Protein AF-A0A5K0YRW2-F1 (afdb_monomer_lite)

pLDDT: mean 88.18, std 15.2, range [51.81, 98.44]

Radius of gyration: 12.54 Å; chains: 1; bounding box: 24×25×29 Å

Organism: NCBI:txid210225

InterPro domains:
  IPR000719 Protein kinase domain [PS50011] (7-51)
  IPR001245 Serine-threonine/tyrosine-protein kinase, catalytic domain [PF07714] (9-40)
  IPR011009 Protein kinase-like domain superfamily [SSF56112] (5-42)
  IPR017441 Protein kinase, ATP binding site [PS00107] (13-38)

Structure (mmCIF, N/CA/C/O backbone):
data_AF-A0A5K0YRW2-F1
#
_entry.id   AF-A0A5K0YRW2-F1
#
loop_
_atom_site.group_PDB
_atom_site.id
_atom_site.type_symbol
_atom_site.label_atom_id
_atom_site.label_alt_id
_atom_site.label_comp_id
_atom_site.label_asym_id
_atom_site.label_entity_id
_atom_site.label_seq_id
_atom_site.pdbx_PDB_ins_code
_atom_site.Cartn_x
_atom_site.Cartn_y
_atom_site.Cartn_z
_atom_site.occupancy
_atom_site.B_iso_or_equiv
_atom_site.auth_seq_id
_atom_site.auth_comp_id
_atom_site.auth_asym_id
_atom_site.auth_atom_id
_atom_site.pdbx_PDB_model_num
ATOM 1 N N . ILE A 1 1 ? -6.975 12.325 -2.417 1.00 86.81 1 ILE A N 1
ATOM 2 C CA . ILE A 1 1 ? -5.564 11.865 -2.381 1.00 86.81 1 ILE A CA 1
ATOM 3 C C . ILE A 1 1 ? -5.423 10.996 -1.143 1.00 86.81 1 ILE A C 1
ATOM 5 O O . ILE A 1 1 ? -5.795 11.471 -0.080 1.00 86.81 1 ILE A O 1
ATOM 9 N N . ILE A 1 2 ? -4.974 9.750 -1.287 1.00 93.06 2 ILE A N 1
ATOM 10 C CA . ILE A 1 2 ? -4.671 8.863 -0.153 1.00 93.06 2 ILE A CA 1
ATOM 11 C C . ILE A 1 2 ? -3.209 9.107 0.215 1.00 93.06 2 ILE A C 1
ATOM 13 O O . ILE A 1 2 ? -2.354 9.057 -0.671 1.00 93.06 2 ILE A O 1
ATOM 17 N N . ARG A 1 3 ? -2.914 9.420 1.478 1.00 95.12 3 ARG A N 1
ATOM 18 C CA . ARG A 1 3 ? -1.535 9.608 1.944 1.00 95.12 3 ARG A CA 1
ATOM 19 C C . ARG A 1 3 ? -1.039 8.321 2.590 1.00 95.12 3 ARG A C 1
ATOM 21 O O . ARG A 1 3 ? -1.816 7.588 3.187 1.00 95.12 3 ARG A O 1
ATOM 28 N N . ASN A 1 4 ? 0.270 8.070 2.532 1.00 92.94 4 ASN A N 1
ATOM 29 C CA . ASN A 1 4 ? 0.862 6.909 3.212 1.00 92.94 4 ASN A CA 1
ATOM 30 C C . ASN A 1 4 ? 0.590 6.919 4.727 1.00 92.94 4 ASN A C 1
ATOM 32 O O . ASN A 1 4 ? 0.451 5.857 5.314 1.00 92.94 4 ASN A O 1
ATOM 36 N N . ALA A 1 5 ? 0.486 8.104 5.339 1.00 95.25 5 ALA A N 1
ATOM 37 C CA . ALA A 1 5 ? 0.159 8.252 6.758 1.00 95.25 5 ALA A CA 1
ATO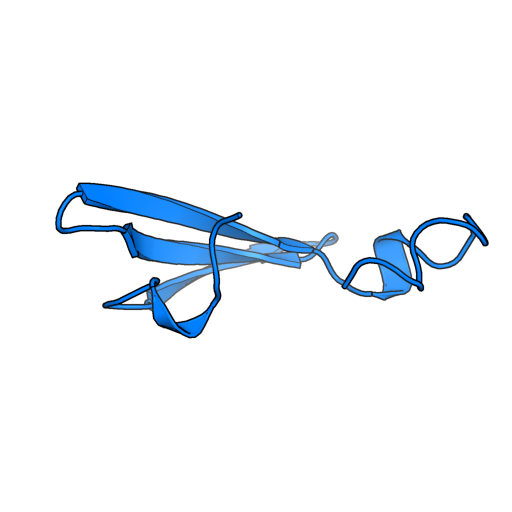M 38 C C . ALA A 1 5 ? -1.286 7.843 7.107 1.00 95.25 5 ALA A C 1
ATOM 40 O O . ALA A 1 5 ? -1.571 7.624 8.277 1.00 95.25 5 ALA A O 1
ATOM 41 N N . ASP A 1 6 ? -2.177 7.730 6.114 1.00 96.06 6 ASP A N 1
ATOM 42 C CA . ASP A 1 6 ? -3.565 7.288 6.308 1.00 96.06 6 ASP A CA 1
ATOM 43 C C . ASP A 1 6 ? -3.701 5.751 6.247 1.00 96.06 6 ASP A C 1
ATOM 45 O O . ASP A 1 6 ? -4.814 5.229 6.346 1.00 96.06 6 ASP A O 1
ATOM 49 N N . LEU A 1 7 ? -2.601 5.031 5.982 1.00 96.88 7 LEU A N 1
ATOM 50 C CA . LEU A 1 7 ? -2.566 3.573 5.889 1.00 96.88 7 LEU A CA 1
ATOM 51 C C . LEU A 1 7 ? -2.029 2.983 7.193 1.00 96.88 7 LEU A C 1
ATOM 53 O O . LEU A 1 7 ? -0.945 3.333 7.656 1.00 96.88 7 LEU A O 1
ATOM 57 N N . GLU A 1 8 ? -2.778 2.041 7.743 1.00 95.81 8 GLU A N 1
ATOM 58 C CA . GLU A 1 8 ? -2.522 1.407 9.032 1.00 95.81 8 GLU A CA 1
ATOM 59 C C . GLU A 1 8 ? -2.251 -0.094 8.847 1.00 95.81 8 GLU A C 1
ATOM 61 O O . GLU A 1 8 ? -2.531 -0.665 7.790 1.00 95.81 8 GLU A O 1
ATOM 66 N N . GLU A 1 9 ? -1.720 -0.746 9.885 1.00 90.00 9 GLU A N 1
ATOM 67 C CA . GLU A 1 9 ? -1.586 -2.213 9.966 1.00 90.00 9 GLU A CA 1
ATOM 68 C C . GLU A 1 9 ? -0.862 -2.869 8.766 1.00 90.00 9 GLU A C 1
ATOM 70 O O . GLU A 1 9 ? -1.216 -3.962 8.329 1.00 90.00 9 GLU A O 1
ATOM 75 N N . LEU A 1 10 ? 0.171 -2.214 8.221 1.00 94.31 10 LEU A N 1
ATOM 76 C CA . LEU A 1 10 ? 0.882 -2.706 7.037 1.00 94.31 10 LEU A CA 1
ATOM 77 C C . LEU A 1 10 ? 1.618 -4.026 7.308 1.00 94.31 10 LEU A C 1
ATOM 79 O O . LEU A 1 10 ? 2.687 -4.049 7.919 1.00 94.31 10 LEU A O 1
ATOM 83 N N . ARG A 1 11 ? 1.084 -5.121 6.765 1.00 98.00 11 ARG A N 1
ATOM 84 C CA . ARG A 1 11 ? 1.698 -6.451 6.779 1.00 98.00 11 ARG A CA 1
ATOM 85 C C . ARG A 1 11 ? 1.955 -6.918 5.358 1.00 98.00 11 ARG A C 1
ATOM 87 O O . ARG A 1 11 ? 1.030 -7.009 4.557 1.00 98.00 11 ARG A O 1
ATOM 94 N N . GLU A 1 12 ? 3.199 -7.253 5.038 1.00 98.00 12 GLU A N 1
ATOM 95 C CA . GLU A 1 12 ? 3.519 -7.829 3.732 1.00 98.00 12 GLU A CA 1
ATOM 96 C C . GLU A 1 12 ? 2.783 -9.162 3.529 1.00 98.00 12 GLU A C 1
ATOM 98 O O . GLU A 1 12 ? 2.809 -10.039 4.389 1.00 98.00 12 GLU A O 1
ATOM 103 N N . LEU A 1 13 ? 2.123 -9.298 2.378 1.00 98.38 13 LEU A N 1
ATOM 104 C CA . LEU A 1 13 ? 1.512 -10.545 1.919 1.00 98.38 13 LEU A CA 1
ATOM 105 C C . LEU A 1 13 ? 2.405 -11.281 0.920 1.00 98.38 13 LEU A C 1
ATOM 107 O O . LEU A 1 13 ? 2.344 -12.503 0.824 1.00 98.38 13 LEU A O 1
ATOM 111 N N . GLY A 1 14 ? 3.217 -10.547 0.159 1.00 98.00 14 GLY A N 1
ATOM 112 C CA . GLY A 1 14 ? 4.184 -11.145 -0.748 1.00 98.00 14 GLY A CA 1
ATOM 113 C C . GLY A 1 14 ? 4.778 -10.170 -1.753 1.00 98.00 14 GLY A C 1
ATOM 114 O O . GLY A 1 14 ? 4.203 -9.130 -2.095 1.00 98.00 14 GLY A O 1
ATOM 115 N N . SER A 1 15 ? 5.935 -10.558 -2.274 1.00 97.88 15 SER A N 1
ATOM 116 C CA . SER A 1 15 ? 6.727 -9.784 -3.221 1.00 97.88 15 SER A CA 1
ATOM 117 C C . SER A 1 15 ? 6.803 -10.490 -4.574 1.00 97.88 15 SER A C 1
ATOM 119 O O . SER A 1 15 ? 7.033 -11.692 -4.653 1.00 97.88 15 SER A O 1
ATOM 121 N N . GLY A 1 16 ? 6.610 -9.732 -5.655 1.00 96.06 16 GLY A N 1
ATOM 122 C CA . GLY A 1 16 ? 6.740 -10.221 -7.029 1.00 96.06 16 GLY A CA 1
ATOM 123 C C . GLY A 1 16 ? 7.638 -9.323 -7.876 1.00 96.06 16 GLY A C 1
ATOM 124 O O . GLY A 1 16 ? 8.206 -8.336 -7.394 1.00 96.06 16 GLY A O 1
ATOM 125 N N . THR A 1 17 ? 7.734 -9.627 -9.171 1.00 96.19 17 THR A N 1
ATOM 126 C CA . THR A 1 17 ? 8.602 -8.915 -10.127 1.00 96.19 17 THR A CA 1
ATOM 127 C C . THR A 1 17 ? 8.418 -7.397 -10.059 1.00 96.19 17 THR A C 1
ATOM 129 O O . THR A 1 17 ? 9.395 -6.666 -9.897 1.00 96.19 17 THR A O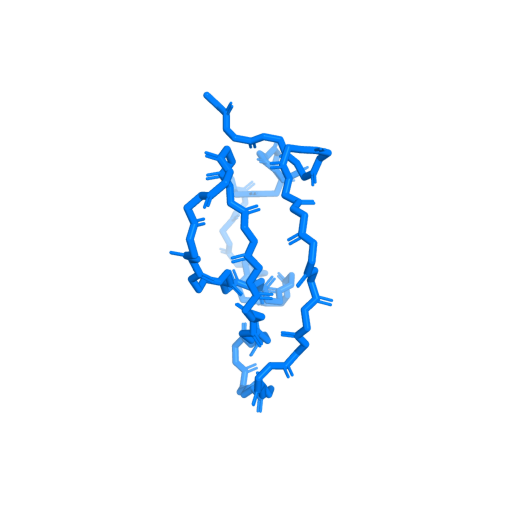 1
ATOM 132 N N . PHE A 1 18 ? 7.166 -6.934 -10.049 1.00 95.12 18 PHE A N 1
ATOM 133 C CA . PHE A 1 18 ? 6.805 -5.515 -10.150 1.00 95.12 18 PHE A CA 1
ATOM 134 C C . PHE A 1 18 ? 6.603 -4.796 -8.805 1.00 95.12 18 PHE A C 1
ATOM 136 O O . PHE A 1 18 ? 6.304 -3.605 -8.780 1.00 95.12 18 PHE A O 1
ATOM 143 N N . GLY A 1 19 ? 6.763 -5.495 -7.677 1.00 96.88 19 GLY A N 1
ATOM 144 C CA . GLY A 1 19 ? 6.617 -4.905 -6.344 1.00 96.88 19 GLY A CA 1
ATOM 145 C C . GLY A 1 19 ? 5.874 -5.777 -5.346 1.00 96.88 19 GLY A C 1
ATOM 146 O O . GLY A 1 19 ? 5.575 -6.946 -5.613 1.00 96.88 19 GLY A O 1
ATOM 147 N N . THR A 1 20 ? 5.548 -5.183 -4.206 1.00 98.00 20 THR A N 1
ATOM 148 C CA . THR A 1 20 ? 5.120 -5.892 -2.994 1.00 98.00 20 THR A CA 1
ATOM 149 C C . THR A 1 20 ? 3.667 -5.577 -2.673 1.00 98.00 20 THR A C 1
ATOM 151 O O . THR A 1 20 ? 3.223 -4.439 -2.839 1.00 98.00 20 THR A O 1
ATOM 154 N N . VAL A 1 21 ? 2.907 -6.598 -2.279 1.00 98.31 21 VAL A N 1
ATOM 155 C CA . VAL A 1 21 ? 1.533 -6.458 -1.788 1.00 98.31 21 VAL A CA 1
ATOM 156 C C . VAL A 1 21 ? 1.560 -6.489 -0.271 1.00 98.31 21 VAL A C 1
ATOM 158 O O . VAL A 1 21 ? 2.164 -7.384 0.316 1.00 98.31 21 VAL A O 1
ATOM 161 N N . TYR A 1 22 ? 0.861 -5.547 0.342 1.00 98.38 22 TYR A N 1
ATOM 162 C CA . TYR A 1 22 ? 0.614 -5.501 1.773 1.00 98.38 22 TYR A CA 1
ATOM 163 C C . TYR A 1 22 ? -0.882 -5.640 2.027 1.00 98.38 22 TYR A C 1
ATOM 165 O O . TYR A 1 22 ? -1.697 -5.129 1.262 1.00 98.38 22 TYR A O 1
ATOM 173 N N . HIS A 1 23 ? -1.238 -6.316 3.105 1.00 98.44 23 HIS A N 1
ATOM 174 C CA . HIS A 1 23 ? -2.499 -6.098 3.792 1.00 98.44 23 HIS A CA 1
ATOM 175 C C . HIS A 1 23 ? -2.329 -4.860 4.670 1.00 98.44 23 HIS A C 1
ATOM 177 O O . HIS A 1 23 ? -1.239 -4.609 5.183 1.00 98.44 23 HIS A O 1
ATOM 183 N N . GLY A 1 24 ? -3.384 -4.076 4.803 1.00 97.94 24 GLY A N 1
ATOM 184 C CA . GLY A 1 24 ? -3.448 -2.984 5.758 1.00 97.94 24 GLY A CA 1
ATOM 185 C C . GLY A 1 24 ? -4.876 -2.500 5.900 1.00 97.94 24 GLY A C 1
ATOM 186 O O . GLY A 1 24 ? -5.801 -3.086 5.329 1.00 97.94 24 GLY A O 1
ATOM 187 N N . LYS A 1 25 ? -5.045 -1.397 6.620 1.00 98.25 25 LYS A N 1
ATOM 188 C CA . LYS A 1 25 ? -6.329 -0.717 6.747 1.00 98.25 25 LYS A CA 1
ATOM 189 C C . LYS A 1 25 ? -6.255 0.705 6.239 1.00 98.25 25 LYS A C 1
ATOM 191 O O . LYS A 1 25 ? -5.265 1.405 6.432 1.00 98.25 25 LYS A O 1
ATOM 196 N N . TRP A 1 26 ? -7.335 1.136 5.608 1.00 97.75 26 TRP A N 1
ATOM 197 C CA . TRP A 1 26 ? -7.568 2.532 5.277 1.00 97.75 26 TRP A CA 1
ATOM 198 C C . TRP A 1 26 ? -8.904 2.940 5.883 1.00 97.75 26 TRP A C 1
ATOM 200 O O . TRP A 1 26 ? -9.943 2.381 5.529 1.00 97.75 26 TRP A O 1
ATOM 210 N N . ARG A 1 27 ? -8.875 3.881 6.835 1.00 96.56 27 ARG A N 1
ATOM 211 C CA . ARG A 1 27 ? -10.067 4.317 7.590 1.00 96.56 27 ARG A CA 1
ATOM 212 C C . ARG A 1 27 ? -10.842 3.134 8.194 1.00 96.56 27 ARG A C 1
ATOM 214 O O . ARG A 1 2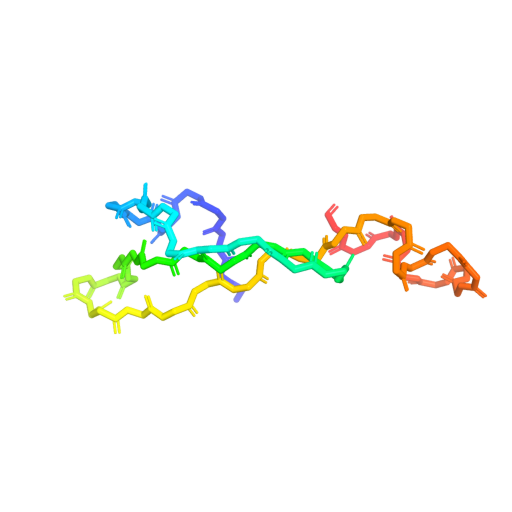7 ? -12.058 3.036 8.047 1.00 96.56 27 ARG A O 1
ATOM 221 N N . GLY A 1 28 ? -10.116 2.201 8.811 1.00 96.56 28 GLY A N 1
ATOM 222 C CA . GLY A 1 28 ? -10.675 0.995 9.431 1.00 96.56 28 GLY A CA 1
ATOM 223 C C . GLY A 1 28 ? -11.143 -0.099 8.462 1.00 96.56 28 GLY A C 1
ATOM 224 O O . GLY A 1 28 ? -11.546 -1.162 8.921 1.00 96.56 28 GLY A O 1
ATOM 225 N N . THR A 1 29 ? -11.075 0.121 7.145 1.00 97.75 29 THR A N 1
ATOM 226 C CA . THR A 1 29 ? -11.446 -0.881 6.133 1.00 97.75 29 THR A CA 1
ATOM 227 C C . THR A 1 29 ? -10.222 -1.671 5.692 1.00 97.75 29 THR A C 1
ATOM 229 O O . THR A 1 29 ? -9.216 -1.067 5.318 1.00 97.75 29 THR A O 1
ATOM 232 N N . ASP A 1 30 ? -10.314 -3.001 5.692 1.00 98.31 30 ASP A N 1
ATOM 233 C CA . ASP A 1 30 ? -9.262 -3.878 5.176 1.00 98.31 30 ASP A CA 1
ATOM 234 C C . ASP A 1 30 ? -9.033 -3.667 3.675 1.00 98.31 30 ASP A C 1
ATOM 236 O O . ASP A 1 30 ? -9.965 -3.677 2.868 1.00 98.31 30 ASP A O 1
ATOM 240 N N . VAL A 1 31 ? -7.769 -3.496 3.291 1.00 98.25 31 VAL A N 1
ATOM 241 C CA . VAL A 1 31 ? -7.351 -3.240 1.910 1.00 98.25 31 VAL A CA 1
ATOM 242 C C . VAL A 1 31 ? -6.094 -4.027 1.542 1.00 98.25 31 VAL A C 1
ATOM 244 O O . VAL A 1 31 ? -5.266 -4.370 2.389 1.00 98.25 31 VAL A O 1
ATOM 247 N N . ALA A 1 32 ? -5.927 -4.270 0.241 1.00 98.38 32 ALA A N 1
ATOM 248 C CA . ALA A 1 32 ? -4.661 -4.696 -0.345 1.00 98.38 32 ALA A CA 1
ATOM 249 C C . ALA A 1 32 ? -3.934 -3.486 -0.949 1.00 98.38 32 ALA A C 1
ATOM 251 O O . ALA A 1 32 ? -4.508 -2.718 -1.719 1.00 98.38 32 ALA A O 1
ATOM 252 N N . ILE A 1 33 ? -2.652 -3.327 -0.630 1.00 98.06 33 ILE A N 1
ATOM 253 C CA . ILE A 1 33 ? -1.824 -2.190 -1.038 1.00 98.06 33 ILE A CA 1
ATOM 254 C C . ILE A 1 33 ? -0.671 -2.719 -1.888 1.00 98.06 33 ILE A C 1
ATOM 256 O O . ILE A 1 33 ? 0.234 -3.379 -1.378 1.00 98.06 33 ILE A O 1
ATOM 260 N N . LYS A 1 34 ? -0.674 -2.426 -3.193 1.00 97.12 34 LYS A N 1
ATOM 261 C CA . LYS A 1 34 ? 0.426 -2.786 -4.101 1.00 97.12 34 LYS A CA 1
ATOM 262 C C . LYS A 1 34 ? 1.414 -1.625 -4.219 1.00 97.12 34 LYS A C 1
ATOM 264 O O . LYS A 1 34 ? 1.128 -0.628 -4.876 1.00 97.12 34 LYS A O 1
ATOM 269 N N . ARG A 1 35 ? 2.603 -1.772 -3.633 1.00 95.31 35 ARG A N 1
ATOM 270 C CA . ARG A 1 35 ? 3.709 -0.816 -3.802 1.00 95.31 35 ARG A CA 1
ATOM 271 C C . ARG A 1 35 ? 4.520 -1.209 -5.035 1.00 95.31 35 ARG A C 1
ATOM 273 O O . ARG A 1 35 ? 5.157 -2.262 -5.044 1.00 95.31 35 ARG A O 1
ATOM 280 N N . ILE A 1 36 ? 4.466 -0.384 -6.078 1.00 95.50 36 ILE A N 1
ATOM 281 C CA . ILE A 1 36 ? 5.151 -0.626 -7.356 1.00 95.50 36 ILE A CA 1
ATOM 282 C C . ILE A 1 36 ? 6.623 -0.205 -7.252 1.00 95.50 36 ILE A C 1
ATOM 284 O O . ILE A 1 36 ? 6.935 0.856 -6.710 1.00 95.50 36 ILE A O 1
ATOM 288 N N . LYS A 1 37 ? 7.547 -1.032 -7.761 1.00 91.62 37 LYS A N 1
ATOM 289 C CA . LYS A 1 37 ? 8.983 -0.699 -7.763 1.00 91.62 37 LYS A CA 1
ATOM 290 C C . LYS A 1 37 ? 9.244 0.516 -8.652 1.00 91.62 37 LYS A C 1
ATOM 292 O O . LYS A 1 37 ? 8.706 0.605 -9.750 1.00 91.62 37 LYS A O 1
ATOM 297 N N . LYS A 1 38 ? 10.160 1.399 -8.233 1.00 89.06 38 LYS A N 1
ATOM 298 C CA . LYS A 1 38 ? 10.570 2.571 -9.033 1.00 89.06 38 LYS A CA 1
ATOM 299 C C . LYS A 1 38 ? 11.039 2.193 -10.443 1.00 89.06 38 LYS A C 1
ATOM 301 O O . LYS A 1 38 ? 10.753 2.912 -11.392 1.00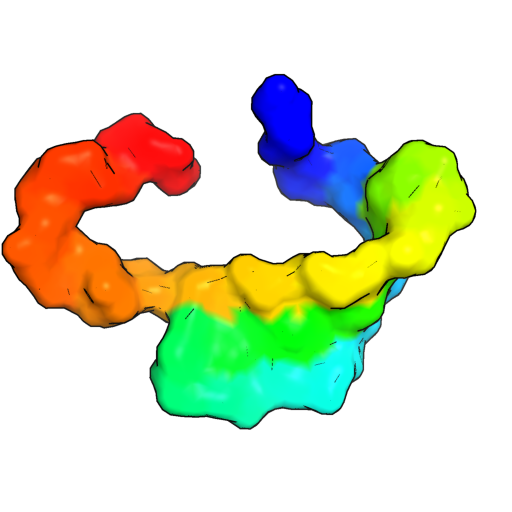 89.06 38 LYS A O 1
ATOM 306 N N . SER A 1 39 ? 11.705 1.046 -10.590 1.00 87.56 39 SER A N 1
ATOM 307 C CA . SER A 1 39 ? 12.167 0.534 -11.886 1.00 87.56 39 SER A CA 1
ATOM 308 C C . SER A 1 39 ? 11.036 0.240 -12.873 1.00 87.56 39 SER A C 1
ATOM 310 O O . SER A 1 39 ? 11.269 0.292 -14.073 1.00 87.56 39 SER A O 1
ATOM 312 N N . CYS A 1 40 ? 9.808 -0.006 -12.405 1.00 88.31 40 CYS A N 1
ATOM 313 C CA . CYS A 1 40 ? 8.644 -0.164 -13.278 1.00 88.31 40 CYS A CA 1
ATOM 314 C C . CYS A 1 40 ? 8.235 1.142 -13.978 1.00 88.31 40 CYS A C 1
ATOM 316 O O . CYS A 1 40 ? 7.498 1.089 -14.954 1.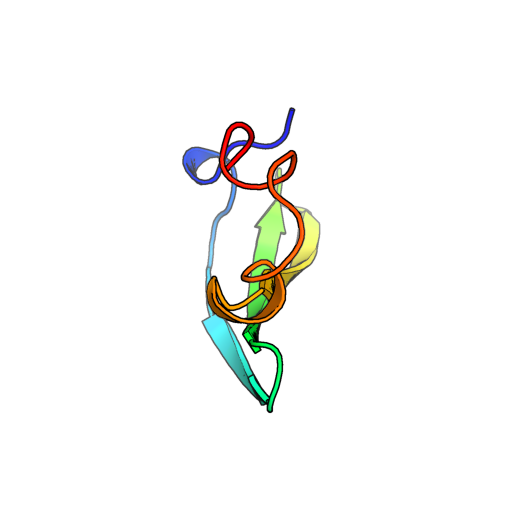00 88.31 40 CYS A O 1
ATOM 318 N N . PHE A 1 41 ? 8.719 2.290 -13.492 1.00 84.81 41 PHE A N 1
ATOM 319 C CA . PHE A 1 41 ? 8.468 3.619 -14.059 1.00 84.81 41 PHE A CA 1
ATOM 320 C C . PHE A 1 41 ? 9.697 4.196 -14.782 1.00 84.81 41 PHE A C 1
ATOM 322 O O . PHE A 1 41 ? 9.640 5.282 -15.359 1.00 84.81 41 PHE A O 1
ATOM 329 N N . ALA A 1 42 ? 10.834 3.491 -14.761 1.00 73.75 42 ALA A N 1
ATOM 330 C CA . ALA A 1 42 ? 12.041 3.905 -15.468 1.00 73.75 42 ALA A CA 1
ATOM 331 C C . ALA A 1 42 ? 11.827 3.722 -16.983 1.00 73.75 42 ALA A C 1
ATOM 333 O O . ALA A 1 42 ? 12.000 2.634 -17.519 1.00 73.75 42 ALA A O 1
ATOM 334 N N . GLY A 1 43 ? 11.376 4.783 -17.655 1.00 65.50 43 GLY A N 1
ATOM 335 C CA . GLY A 1 43 ? 11.056 4.786 -19.090 1.00 65.50 43 GLY A CA 1
ATOM 336 C C . GLY A 1 43 ? 9.936 5.755 -19.481 1.00 65.50 43 GLY A C 1
ATOM 337 O O . GLY A 1 43 ? 9.769 6.052 -20.660 1.00 65.50 43 GLY A O 1
ATOM 338 N N . ARG A 1 44 ? 9.193 6.292 -18.506 1.00 60.53 44 ARG A N 1
ATOM 339 C CA . ARG A 1 44 ? 8.160 7.314 -18.713 1.00 60.53 44 ARG A CA 1
ATOM 340 C C . ARG A 1 44 ? 8.534 8.567 -17.927 1.00 60.53 44 ARG A C 1
ATOM 342 O O . ARG A 1 44 ? 8.289 8.655 -16.728 1.00 60.53 44 ARG A O 1
ATOM 349 N N . SER A 1 45 ? 9.145 9.532 -18.612 1.00 56.75 45 SER A N 1
ATOM 350 C CA . SER A 1 45 ? 9.657 10.791 -18.039 1.00 56.75 45 SER A CA 1
ATOM 351 C C . SER A 1 45 ? 8.620 11.618 -17.260 1.00 56.75 45 SER A C 1
ATOM 353 O O . SER A 1 45 ? 8.997 12.484 -16.482 1.00 56.75 45 SER A O 1
ATOM 355 N N . SER A 1 46 ? 7.322 11.351 -17.426 1.00 58.09 46 SER A N 1
ATOM 356 C CA . SER A 1 46 ? 6.221 12.075 -16.779 1.00 58.09 46 SER A CA 1
ATOM 357 C C . SER A 1 46 ? 5.735 11.483 -15.445 1.00 58.09 46 SER A C 1
ATOM 359 O O . SER A 1 46 ? 4.920 12.105 -14.768 1.00 58.09 46 SER A O 1
ATOM 361 N N . GLU A 1 47 ? 6.162 10.275 -15.061 1.00 56.34 47 GLU A N 1
ATOM 362 C CA . GLU A 1 47 ? 5.650 9.583 -13.857 1.00 56.34 47 GLU A CA 1
ATOM 363 C C . GLU A 1 47 ? 6.538 9.796 -12.614 1.00 56.34 47 GLU A C 1
ATOM 365 O O . GLU A 1 47 ? 6.095 9.564 -11.490 1.00 56.34 47 GLU A O 1
ATOM 370 N N . GLN A 1 48 ? 7.765 10.299 -12.789 1.00 53.69 48 GLN A N 1
ATOM 371 C CA . GLN A 1 48 ? 8.720 10.543 -11.698 1.00 53.69 48 GLN A CA 1
ATOM 372 C C . GLN A 1 48 ? 8.393 11.774 -10.831 1.00 53.69 48 GLN A C 1
ATOM 374 O O . GLN A 1 48 ? 8.957 11.905 -9.751 1.00 53.69 48 GLN A O 1
ATOM 379 N N . GLU A 1 49 ? 7.454 12.629 -11.249 1.00 51.81 49 GLU A N 1
ATOM 380 C CA . GLU A 1 49 ? 7.078 13.864 -10.537 1.00 51.81 49 GLU A CA 1
ATOM 381 C C . GLU A 1 49 ? 5.876 13.693 -9.580 1.00 51.81 49 GLU A C 1
ATOM 383 O O . GLU A 1 49 ? 5.555 14.598 -8.814 1.00 51.81 49 GLU A O 1
ATOM 388 N N . ARG A 1 50 ? 5.187 12.538 -9.591 1.00 57.31 50 ARG A N 1
ATOM 389 C CA . ARG A 1 50 ? 3.915 12.3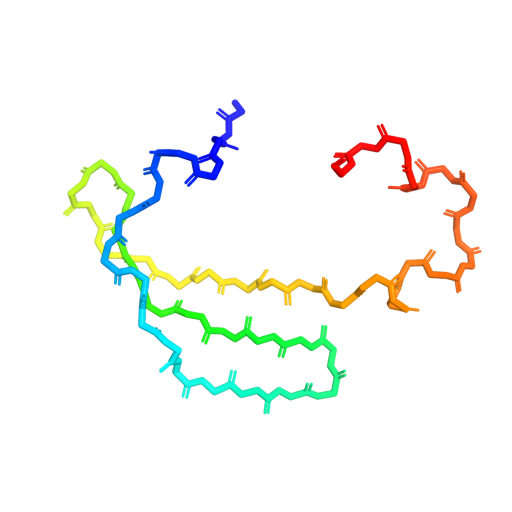37 -8.852 1.00 57.31 50 ARG A CA 1
ATOM 390 C C . ARG A 1 50 ? 3.985 11.318 -7.705 1.00 57.31 50 ARG A C 1
ATOM 392 O O . ARG A 1 50 ? 2.932 10.958 -7.176 1.00 57.31 50 ARG A O 1
ATOM 399 N N . LEU A 1 51 ? 5.185 10.842 -7.357 1.00 52.62 51 LEU A N 1
ATOM 400 C CA . LEU A 1 51 ? 5.444 9.858 -6.291 1.00 52.62 51 LEU A CA 1
ATOM 401 C C . LEU A 1 51 ? 5.877 10.510 -4.976 1.00 52.62 51 LEU A C 1
ATOM 403 O O . LEU A 1 51 ? 6.752 11.398 -5.024 1.00 52.62 51 LEU A O 1
#

Sequence (51 aa):
IIRNADLEELRELGSGTFGTVYHGKWRGTDVAIKRIKKSCFAGRSSEQERL

Foldseek 3Di:
DDDPVQWADWDWPDADPQATWTWTDGPNDTDIDGDGDPVVCVPPPPPVVPD

Secondary structure (DSSP, 8-state):
---GGGEEEEEEEEEETTEEEEEEEETTEEEEEEEE-GGGGTT-TTSTT--